Protein AF-A0A9X4R591-F1 (afdb_monomer_lite)

Secondary structure (DSSP, 8-state):
--------TT---TTTHHHHHHHHHHHHHHHHHHHHHHHHHHHHHHHH-S---TTSHHHHHHHHHHHHHHHHHHHHHHHHHHHHHHHHHHHTT--S--HHHHHHHHHHHHHHHHHHHHHHHHHHHHTS--

Foldseek 3Di:
DFQQPPPPPVDPDPLLVVLVVQLVVLLVVLVVVVVVVVVVVVVVDVVVDDDQPPVDPLSVLLVLLVVLLVLLVVLVSVLSNCVSVVSSCVSVVSGPDCPVVVVSSVVSNVSSVVSNVSSVVSNVVSPDDD

Radius of gyration: 20.39 Å; chains: 1; bounding box: 41×30×64 Å

Organism: NCBI:txid431058

Sequence (130 aa):
MSEVRALDLSRIDDETRPCVLEWLRDRSAFHSWFSSLVTGSFVVITVFGSKPGFSTPDGVVLAIAVALLLLSLLANLVAVWSIPSWKFRVATGALKSGTTMRRELAITAWFGVVCFVGGLTLGFIGGTPG

Structure (mmCIF, N/CA/C/O backbone):
data_AF-A0A9X4R591-F1
#
_entry.id   AF-A0A9X4R591-F1
#
loop_
_atom_site.group_PDB
_atom_site.id
_atom_site.type_symbol
_atom_site.label_atom_id
_atom_site.label_alt_id
_atom_site.label_comp_id
_atom_site.label_asym_id
_atom_site.label_entity_id
_atom_site.label_seq_id
_atom_site.pdbx_PDB_ins_code
_atom_site.Cartn_x
_atom_site.Cartn_y
_atom_site.Cartn_z
_atom_site.occupancy
_atom_site.B_iso_or_equiv
_atom_site.auth_seq_id
_atom_site.auth_comp_id
_atom_site.auth_asym_id
_atom_site.auth_atom_id
_atom_site.pdbx_PDB_model_num
ATOM 1 N N . MET A 1 1 ? -17.082 17.612 12.683 1.00 36.59 1 MET A N 1
ATOM 2 C CA . MET A 1 1 ? -16.186 17.377 13.835 1.00 36.59 1 MET A CA 1
ATOM 3 C C . MET A 1 1 ? -16.231 15.894 14.164 1.00 36.59 1 MET A C 1
ATOM 5 O O . MET A 1 1 ? -17.292 15.394 14.499 1.00 36.59 1 MET A O 1
ATOM 9 N N . SER A 1 2 ? -15.134 15.171 13.932 1.00 41.94 2 SER A N 1
ATOM 10 C CA . SER A 1 2 ? -15.021 13.734 14.212 1.00 41.94 2 SER A CA 1
ATOM 11 C C . SER A 1 2 ? -14.474 13.575 15.627 1.00 41.94 2 SER A C 1
ATOM 13 O O . SER A 1 2 ? -13.266 13.689 15.818 1.00 41.94 2 SER A O 1
ATOM 15 N N . GLU A 1 3 ? -15.343 13.349 16.611 1.00 45.25 3 GLU A N 1
ATOM 16 C CA . GLU A 1 3 ? -14.917 12.967 17.961 1.00 45.25 3 GLU A CA 1
ATOM 17 C C . GLU A 1 3 ? -14.317 11.558 17.918 1.00 45.25 3 GLU A C 1
ATOM 19 O O . GLU A 1 3 ? -15.020 10.550 17.988 1.00 45.25 3 GLU A O 1
ATOM 24 N N . VAL A 1 4 ? -12.997 11.495 17.756 1.00 51.28 4 VAL A N 1
ATOM 25 C CA . VAL A 1 4 ? -12.216 10.300 18.068 1.00 51.28 4 VAL A CA 1
ATOM 26 C C . VAL A 1 4 ? -12.139 10.242 19.586 1.00 51.28 4 VAL A C 1
ATOM 28 O O . VAL A 1 4 ? -11.581 11.143 20.211 1.00 51.28 4 VAL A O 1
ATOM 31 N N . ARG A 1 5 ? -12.720 9.207 20.196 1.00 54.09 5 ARG A N 1
ATOM 32 C CA . ARG A 1 5 ? -12.540 8.976 21.632 1.00 54.09 5 ARG A CA 1
ATOM 33 C C . ARG A 1 5 ? -11.045 8.731 21.857 1.00 54.09 5 ARG A C 1
ATOM 35 O O . ARG A 1 5 ? -10.490 7.813 21.253 1.00 54.09 5 ARG A O 1
ATOM 42 N N . ALA A 1 6 ? -10.390 9.561 22.667 1.00 53.38 6 ALA A N 1
ATOM 43 C CA . ALA A 1 6 ? -9.010 9.326 23.069 1.00 53.38 6 ALA A CA 1
ATOM 44 C C . ALA A 1 6 ? -8.986 8.051 23.923 1.00 53.38 6 ALA A C 1
ATOM 46 O O . ALA A 1 6 ? -9.345 8.071 25.097 1.00 53.38 6 ALA A O 1
ATOM 47 N N . LEU A 1 7 ? -8.671 6.919 23.293 1.00 57.16 7 LEU A N 1
ATOM 48 C CA . LEU A 1 7 ? -8.394 5.679 24.002 1.00 57.16 7 LEU A CA 1
ATOM 49 C C . LEU A 1 7 ? -7.071 5.866 24.733 1.00 57.16 7 LEU A C 1
ATOM 51 O O . LEU A 1 7 ? -6.032 6.054 24.097 1.00 57.16 7 LEU A O 1
ATOM 55 N N . ASP A 1 8 ? -7.123 5.821 26.058 1.00 57.53 8 ASP A N 1
ATOM 56 C CA . ASP A 1 8 ? -5.929 5.779 26.883 1.00 57.53 8 ASP A CA 1
ATOM 57 C C . ASP A 1 8 ? -5.297 4.385 26.761 1.00 57.53 8 ASP A C 1
ATOM 59 O O . ASP A 1 8 ? -5.622 3.454 27.493 1.00 57.53 8 ASP A O 1
ATOM 63 N N . LEU A 1 9 ? -4.418 4.227 25.767 1.00 56.50 9 LEU A N 1
ATOM 64 C CA . LEU A 1 9 ? -3.691 2.983 25.484 1.00 56.50 9 LEU A CA 1
ATOM 65 C C . LEU A 1 9 ? -2.780 2.541 26.647 1.00 56.50 9 LEU A C 1
ATOM 67 O O . LEU A 1 9 ? -2.226 1.445 26.590 1.00 56.50 9 LEU A O 1
ATOM 71 N N . SER A 1 10 ? -2.608 3.376 27.681 1.00 58.88 10 SER A N 1
ATOM 72 C CA . SER A 1 10 ? -1.839 3.038 28.881 1.00 58.88 10 SER A CA 1
ATOM 73 C C . SER A 1 10 ? -2.583 2.092 29.838 1.00 58.88 10 SER A C 1
ATOM 75 O O . SER A 1 10 ? -1.942 1.444 30.665 1.00 58.88 10 SER A O 1
ATOM 77 N N . ARG A 1 11 ? -3.909 1.934 29.686 1.00 58.97 11 ARG A N 1
ATOM 78 C CA . ARG A 1 11 ? -4.727 0.945 30.406 1.00 58.97 11 ARG A CA 1
ATOM 79 C C . ARG A 1 11 ? -5.236 -0.136 29.454 1.00 58.97 11 ARG A C 1
ATOM 81 O O . ARG A 1 11 ? -6.236 0.029 28.760 1.00 58.97 11 ARG A O 1
ATOM 88 N N . ILE A 1 12 ? -4.525 -1.263 29.416 1.00 64.81 12 ILE A N 1
ATOM 89 C CA . ILE A 1 12 ? -5.033 -2.494 28.800 1.00 64.81 12 ILE A CA 1
ATOM 90 C C . ILE A 1 12 ? -5.901 -3.194 29.847 1.00 64.81 12 ILE A C 1
ATOM 92 O O . ILE A 1 12 ? -5.392 -3.953 30.672 1.00 64.81 12 ILE A O 1
ATOM 96 N N . ASP A 1 13 ? -7.198 -2.912 29.817 1.00 74.00 13 ASP A N 1
ATOM 97 C CA . ASP A 1 13 ? -8.195 -3.584 30.650 1.00 74.00 13 ASP A CA 1
ATOM 98 C C . ASP A 1 13 ? -8.587 -4.945 30.030 1.00 74.00 13 ASP A C 1
ATOM 100 O O . ASP A 1 13 ? -8.347 -5.202 28.843 1.00 74.00 13 ASP A O 1
ATOM 104 N N . ASP A 1 14 ? -9.202 -5.839 30.812 1.00 75.00 14 ASP A N 1
ATOM 105 C CA . ASP A 1 14 ? -9.555 -7.198 30.358 1.00 75.00 14 ASP A CA 1
ATOM 106 C C . ASP A 1 14 ? -10.500 -7.210 29.139 1.00 75.00 14 ASP A C 1
ATOM 108 O O . ASP A 1 14 ? -10.451 -8.132 28.323 1.00 75.00 14 ASP A O 1
ATOM 112 N N . GLU A 1 15 ? -11.29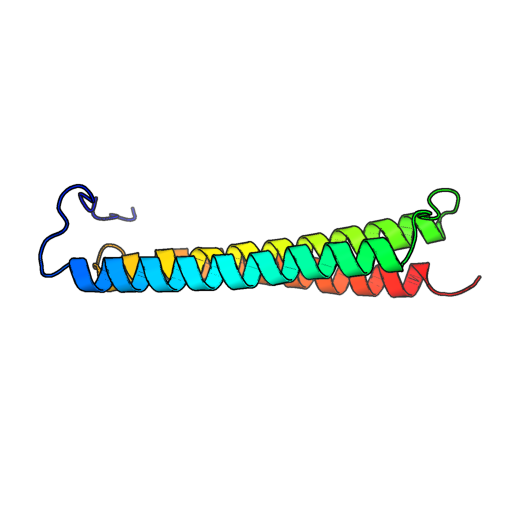5 -6.153 28.949 1.00 72.50 15 GLU A N 1
ATOM 113 C CA . GLU A 1 15 ? -12.185 -5.989 27.793 1.00 72.50 15 GLU A CA 1
ATOM 114 C C . GLU A 1 15 ? -11.447 -5.598 26.498 1.00 72.50 15 GLU A C 1
ATOM 116 O O . GLU A 1 15 ? -11.840 -6.009 25.405 1.00 72.50 15 GLU A O 1
ATOM 121 N N . THR A 1 16 ? -10.357 -4.825 26.583 1.00 72.50 16 THR A N 1
ATOM 122 C CA . THR A 1 16 ? -9.611 -4.341 25.402 1.00 72.50 16 THR A CA 1
ATOM 123 C C . THR A 1 16 ? -8.447 -5.251 25.023 1.00 72.50 16 THR A C 1
ATOM 125 O O . THR A 1 16 ? -8.050 -5.287 23.853 1.00 72.50 16 THR A O 1
ATOM 128 N N . ARG A 1 17 ? -7.946 -6.054 25.971 1.00 78.31 17 ARG A N 1
ATOM 129 C CA . ARG A 1 17 ? -6.917 -7.083 25.760 1.00 78.31 17 ARG A CA 1
ATOM 130 C C . ARG A 1 17 ? -7.143 -7.964 24.514 1.00 78.31 17 ARG A C 1
ATOM 132 O O . ARG A 1 17 ? -6.194 -8.081 23.734 1.00 78.31 17 ARG A O 1
ATOM 139 N N . PRO A 1 18 ? -8.324 -8.569 24.262 1.00 80.38 18 PRO A N 1
ATOM 140 C CA . PRO A 1 18 ? -8.523 -9.405 23.073 1.00 80.38 18 PRO A CA 1
ATOM 141 C C . PRO A 1 18 ? -8.367 -8.618 21.764 1.00 80.38 18 PRO A C 1
ATOM 143 O O . PRO A 1 18 ? -7.744 -9.111 20.825 1.00 80.38 18 PRO A O 1
ATOM 146 N N . CYS A 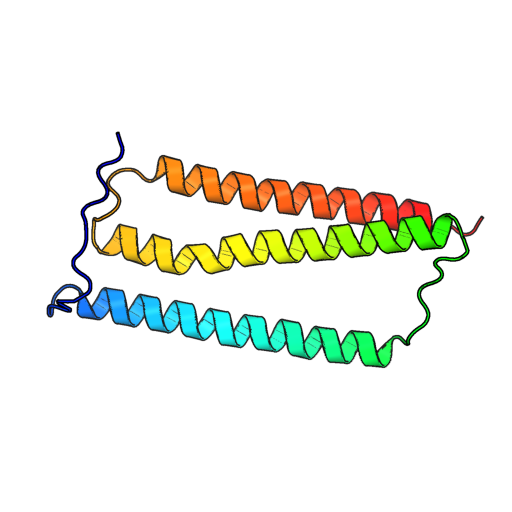1 19 ? -8.837 -7.367 21.725 1.00 78.94 19 CYS A N 1
ATOM 147 C CA . CYS A 1 19 ? -8.699 -6.496 20.556 1.00 78.94 19 CYS A CA 1
ATOM 148 C C . CYS A 1 19 ? -7.229 -6.140 20.285 1.00 78.94 19 CYS A C 1
ATOM 150 O O . CYS A 1 19 ? -6.796 -6.101 19.133 1.00 78.94 19 CYS A O 1
ATOM 152 N N . VAL A 1 20 ? -6.446 -5.893 21.342 1.00 79.94 20 VAL A N 1
ATOM 153 C CA . VAL A 1 20 ? -5.008 -5.597 21.230 1.00 79.94 20 VAL A CA 1
ATOM 154 C C . VAL A 1 20 ? -4.237 -6.817 20.725 1.00 79.94 20 VAL A C 1
ATOM 156 O O . VAL A 1 20 ? -3.394 -6.681 19.839 1.00 79.94 20 VAL A O 1
ATOM 159 N N . LEU A 1 21 ? -4.536 -8.012 21.242 1.00 85.00 21 LEU A N 1
ATOM 160 C CA . LEU A 1 21 ? -3.896 -9.254 20.798 1.00 85.00 21 LEU A CA 1
ATOM 161 C C . LEU A 1 21 ? -4.184 -9.550 19.324 1.00 85.00 21 LEU A C 1
ATOM 163 O O . LEU A 1 21 ? -3.272 -9.906 18.577 1.00 85.00 21 LEU A O 1
ATOM 167 N N . GLU A 1 22 ? -5.430 -9.365 18.889 1.00 84.69 22 GLU A N 1
ATOM 168 C CA . GLU A 1 22 ? -5.805 -9.520 17.485 1.00 84.69 22 GLU A CA 1
ATOM 169 C C . GLU A 1 22 ? -5.075 -8.507 16.592 1.00 84.69 22 GLU A C 1
ATOM 171 O O . GLU A 1 22 ? -4.494 -8.884 15.574 1.00 84.69 22 GLU A O 1
ATOM 176 N N . TRP A 1 23 ? -5.010 -7.241 17.014 1.00 83.38 23 TRP A N 1
ATOM 177 C CA . TRP A 1 23 ? -4.270 -6.202 16.298 1.00 83.38 23 TRP A CA 1
ATOM 178 C C . TRP A 1 23 ? -2.776 -6.523 16.159 1.00 83.38 23 TRP A C 1
ATOM 180 O O . TRP A 1 23 ? -2.209 -6.374 15.074 1.00 83.38 23 TRP A O 1
ATOM 190 N N . LEU A 1 24 ? -2.139 -6.999 17.234 1.00 85.12 24 LEU A N 1
ATOM 191 C CA . LEU A 1 24 ? -0.735 -7.415 17.222 1.00 85.12 24 LEU A CA 1
ATOM 192 C C . LEU A 1 24 ? -0.505 -8.608 16.290 1.00 85.12 24 LEU A C 1
ATOM 194 O O . LEU A 1 24 ? 0.487 -8.630 15.557 1.00 85.12 24 LEU A O 1
ATOM 198 N N . ARG A 1 25 ? -1.424 -9.581 16.278 1.00 87.75 25 ARG A N 1
ATOM 199 C CA . ARG A 1 25 ? -1.344 -10.743 15.385 1.00 87.75 25 ARG A CA 1
ATOM 200 C C . ARG A 1 25 ? -1.438 -10.324 13.921 1.00 87.75 25 ARG A C 1
ATOM 202 O O . ARG A 1 25 ? -0.602 -10.741 13.121 1.00 87.75 25 ARG A O 1
ATOM 209 N N . ASP A 1 26 ? -2.396 -9.462 13.593 1.00 83.81 26 ASP A N 1
ATOM 210 C CA . ASP A 1 26 ? -2.600 -8.953 12.235 1.00 83.81 26 ASP A CA 1
ATOM 211 C C . ASP A 1 26 ? -1.386 -8.115 11.767 1.00 83.81 26 ASP A C 1
ATOM 213 O O . ASP A 1 26 ? -0.916 -8.268 10.638 1.00 83.81 26 ASP A O 1
ATOM 217 N N . ARG A 1 27 ? -0.798 -7.292 12.652 1.00 84.25 27 ARG A N 1
ATOM 218 C CA . ARG A 1 27 ? 0.457 -6.550 12.397 1.00 84.25 27 ARG A CA 1
ATOM 219 C C . ARG A 1 27 ? 1.654 -7.472 12.154 1.00 84.25 27 ARG A C 1
ATOM 221 O O . ARG A 1 27 ? 2.440 -7.222 11.242 1.00 84.25 27 ARG A O 1
ATOM 228 N N . SER A 1 28 ? 1.806 -8.515 12.967 1.00 86.56 28 SER A N 1
ATOM 229 C CA . SER A 1 28 ? 2.898 -9.487 12.839 1.00 86.56 28 SER A CA 1
ATOM 230 C C . SER A 1 28 ? 2.812 -10.259 11.519 1.00 86.56 28 SER A C 1
ATOM 232 O O . SER A 1 28 ? 3.798 -10.351 10.784 1.00 86.56 28 SER A O 1
ATOM 234 N N . ALA A 1 29 ? 1.612 -10.727 11.160 1.00 86.31 29 ALA A N 1
ATOM 235 C CA . ALA A 1 29 ? 1.364 -11.409 9.892 1.00 86.31 29 ALA A CA 1
ATOM 236 C C . ALA A 1 29 ? 1.692 -10.515 8.687 1.00 86.31 29 ALA A C 1
ATOM 238 O O . ALA A 1 29 ? 2.364 -10.961 7.756 1.00 86.31 29 ALA A O 1
ATOM 239 N N . PHE A 1 30 ? 1.296 -9.237 8.731 1.00 85.25 30 PHE A N 1
ATOM 240 C CA . PHE A 1 30 ? 1.672 -8.280 7.694 1.00 85.25 30 PHE A CA 1
ATOM 241 C C . PHE A 1 30 ? 3.189 -8.141 7.564 1.00 85.25 30 PHE A C 1
ATOM 243 O O . PHE A 1 30 ? 3.705 -8.184 6.452 1.00 85.25 30 PHE A O 1
ATOM 250 N N . HIS A 1 31 ? 3.915 -7.968 8.673 1.00 83.12 31 HIS A N 1
ATOM 251 C CA . HIS A 1 31 ? 5.369 -7.799 8.627 1.00 83.12 31 HIS A CA 1
ATOM 252 C C . HIS A 1 31 ? 6.075 -9.009 8.025 1.00 83.12 31 HIS A C 1
ATOM 254 O O . HIS A 1 31 ? 6.990 -8.839 7.224 1.00 83.12 31 HIS A O 1
ATOM 260 N N . SER A 1 32 ? 5.634 -10.217 8.381 1.00 85.19 32 SER A N 1
ATOM 261 C CA . SER A 1 32 ? 6.175 -11.450 7.809 1.00 85.19 32 SER A CA 1
ATOM 262 C C . SER A 1 32 ? 5.887 -11.562 6.312 1.00 85.19 32 SER A C 1
ATOM 264 O O . SER A 1 32 ? 6.747 -11.984 5.543 1.00 85.19 32 SER A O 1
ATOM 266 N N . TRP A 1 33 ? 4.684 -11.186 5.878 1.00 86.56 33 TRP A N 1
ATOM 267 C CA . TRP A 1 33 ? 4.348 -11.168 4.458 1.00 86.56 33 TRP A CA 1
ATOM 268 C C . TRP A 1 33 ? 5.175 -10.114 3.705 1.00 86.56 33 TRP A C 1
ATOM 270 O O . TRP A 1 33 ? 5.791 -10.418 2.683 1.00 86.56 33 TRP A O 1
ATOM 280 N N . PHE A 1 34 ? 5.279 -8.899 4.242 1.00 81.50 34 PHE A N 1
ATOM 281 C CA . PHE A 1 34 ? 6.052 -7.821 3.632 1.00 81.50 34 PHE A CA 1
ATOM 282 C C . PHE A 1 34 ? 7.546 -8.155 3.535 1.00 81.50 34 PHE A C 1
ATOM 284 O O . PHE A 1 34 ? 8.153 -7.923 2.490 1.00 81.50 34 PHE A O 1
ATOM 291 N N . SER A 1 35 ? 8.137 -8.753 4.576 1.00 80.38 35 SER A N 1
ATOM 292 C CA . SER A 1 35 ? 9.542 -9.166 4.532 1.00 80.38 35 SER A CA 1
ATOM 293 C C . SER A 1 35 ? 9.787 -10.195 3.430 1.00 80.38 35 SER A C 1
ATOM 295 O O . SER A 1 35 ? 10.749 -10.050 2.681 1.00 80.38 35 SER A O 1
ATOM 297 N N . SER A 1 36 ? 8.883 -11.165 3.247 1.00 80.06 36 SER A N 1
ATOM 298 C CA . SER A 1 36 ? 9.008 -12.159 2.175 1.00 80.06 36 SER A CA 1
ATOM 299 C C . SER A 1 36 ? 8.948 -11.537 0.776 1.00 80.06 36 SER A C 1
ATOM 301 O O . SER A 1 36 ? 9.729 -11.920 -0.095 1.00 80.06 36 SER A O 1
ATOM 303 N N . LEU A 1 37 ? 8.102 -10.520 0.572 1.00 78.81 37 LEU A N 1
ATOM 304 C CA . LEU A 1 37 ? 8.050 -9.749 -0.673 1.00 78.81 37 LEU A CA 1
ATOM 305 C C . LEU A 1 37 ? 9.349 -8.984 -0.939 1.00 78.81 37 LEU A C 1
ATOM 307 O O . LEU A 1 37 ? 9.859 -9.013 -2.060 1.00 78.81 37 LEU A O 1
ATOM 311 N N . VAL A 1 38 ? 9.895 -8.309 0.076 1.00 77.19 38 VAL A N 1
ATOM 312 C CA . VAL A 1 38 ? 11.152 -7.556 -0.050 1.00 77.19 38 VAL A CA 1
ATOM 313 C C . VAL A 1 38 ? 12.308 -8.503 -0.359 1.00 77.19 38 VAL A C 1
ATOM 315 O O . VAL A 1 38 ? 13.035 -8.287 -1.327 1.00 77.19 38 VAL A O 1
ATOM 318 N N . THR A 1 39 ? 12.449 -9.587 0.406 1.00 77.31 39 THR A N 1
ATOM 319 C CA . THR A 1 39 ? 13.492 -10.594 0.181 1.00 77.31 39 THR A CA 1
ATOM 320 C C . THR A 1 39 ? 13.364 -11.227 -1.205 1.00 77.31 39 THR A C 1
ATOM 322 O O . THR A 1 39 ? 14.361 -11.317 -1.918 1.00 77.31 39 THR A O 1
ATOM 325 N N . GLY A 1 40 ? 12.149 -11.587 -1.636 1.00 70.44 40 GLY A N 1
ATOM 326 C CA . GLY A 1 40 ? 11.903 -12.107 -2.983 1.00 70.44 40 GLY A CA 1
ATOM 327 C C . GLY A 1 40 ? 12.269 -11.106 -4.082 1.00 70.44 40 GLY A C 1
ATOM 328 O O . GLY A 1 40 ? 12.902 -11.476 -5.067 1.00 70.44 40 GLY A O 1
ATOM 329 N N . SER A 1 41 ? 11.959 -9.822 -3.885 1.00 70.69 41 SER A N 1
ATOM 330 C CA . SER A 1 41 ? 12.301 -8.757 -4.836 1.00 70.69 41 SER A CA 1
ATOM 331 C C . SER A 1 41 ? 13.814 -8.579 -4.982 1.00 70.69 41 SER A C 1
ATOM 333 O O . SER A 1 41 ? 14.305 -8.453 -6.101 1.00 70.69 41 SER A O 1
ATOM 335 N N . PHE A 1 42 ? 14.574 -8.628 -3.882 1.00 71.81 42 PHE A N 1
ATOM 336 C CA . PHE A 1 42 ? 16.039 -8.577 -3.940 1.00 71.81 42 PHE A CA 1
ATOM 337 C C . PHE A 1 42 ? 16.634 -9.770 -4.690 1.00 71.81 42 PHE A C 1
ATOM 339 O O . PHE A 1 42 ? 17.555 -9.567 -5.472 1.00 71.81 42 PHE A O 1
ATOM 346 N N . VAL A 1 43 ? 16.098 -10.981 -4.500 1.00 71.12 43 VAL A N 1
ATOM 347 C CA . VAL A 1 43 ? 16.528 -12.181 -5.243 1.00 71.12 43 VAL A CA 1
ATOM 348 C C . VAL A 1 43 ? 16.264 -12.031 -6.743 1.00 71.12 43 VAL A C 1
ATOM 350 O O . VAL A 1 43 ? 17.110 -12.370 -7.561 1.00 71.12 43 VAL A O 1
ATOM 353 N N . VAL A 1 44 ? 15.111 -11.485 -7.125 1.00 58.03 44 VAL A N 1
ATOM 354 C CA . VAL A 1 44 ? 14.786 -11.225 -8.535 1.00 58.03 44 VAL A CA 1
ATOM 355 C C . VAL A 1 44 ? 15.738 -10.177 -9.120 1.00 58.03 44 VAL A C 1
ATOM 357 O O . VAL A 1 44 ? 16.353 -10.410 -10.156 1.00 58.03 44 VAL A O 1
ATOM 360 N N . ILE A 1 45 ? 15.938 -9.048 -8.438 1.00 64.50 45 ILE A N 1
ATOM 361 C CA . ILE A 1 45 ? 16.830 -7.974 -8.903 1.00 64.50 45 ILE A CA 1
ATOM 362 C C . ILE A 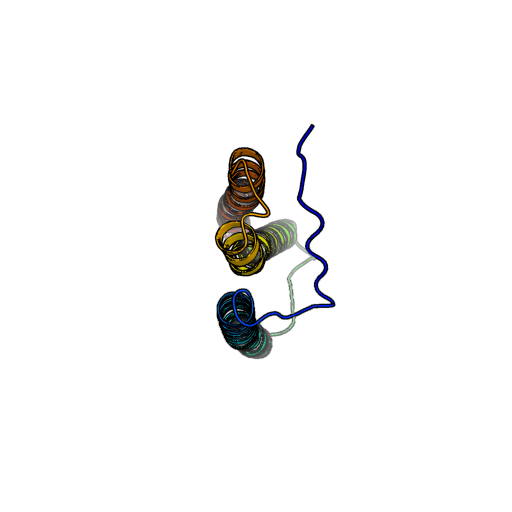1 45 ? 18.278 -8.467 -9.059 1.00 64.50 45 ILE A C 1
ATOM 364 O O . ILE A 1 45 ? 18.939 -8.116 -10.036 1.00 64.50 45 ILE A O 1
ATOM 368 N N . THR A 1 46 ? 18.776 -9.297 -8.138 1.00 64.00 46 THR A N 1
ATOM 369 C CA . THR A 1 46 ? 20.133 -9.856 -8.236 1.00 64.00 46 THR A CA 1
ATOM 370 C C . THR A 1 46 ? 20.281 -10.868 -9.371 1.00 64.00 46 THR A C 1
ATOM 372 O O . THR A 1 46 ? 21.370 -10.973 -9.930 1.00 64.00 46 THR A O 1
ATOM 375 N N . VAL A 1 47 ? 19.204 -11.557 -9.765 1.00 56.19 47 VAL A N 1
ATOM 376 C CA . VAL A 1 47 ? 19.192 -12.481 -10.913 1.00 56.19 47 VAL A CA 1
ATOM 377 C C . VAL A 1 47 ? 19.106 -11.745 -12.259 1.00 56.19 47 VAL A C 1
ATOM 379 O O . VAL A 1 47 ? 19.712 -12.199 -13.227 1.00 56.19 47 VAL A O 1
ATOM 382 N N . PHE A 1 48 ? 18.410 -10.605 -12.344 1.00 51.81 48 PHE A N 1
ATOM 383 C CA . PHE A 1 48 ? 18.157 -9.910 -13.621 1.00 51.81 48 PHE A CA 1
ATOM 384 C C . PHE A 1 48 ? 19.215 -8.874 -14.054 1.00 51.81 48 PHE A C 1
ATOM 386 O O . PHE A 1 48 ? 19.166 -8.403 -15.188 1.00 51.81 48 PHE A O 1
ATOM 393 N N . GLY A 1 49 ? 20.231 -8.588 -13.236 1.00 52.03 49 GLY A N 1
ATOM 394 C CA . GLY A 1 49 ? 21.437 -7.884 -13.691 1.00 52.03 49 GLY A CA 1
ATOM 395 C C . GLY A 1 49 ? 21.312 -6.358 -13.869 1.00 52.03 49 GLY A C 1
ATOM 396 O O . GLY A 1 49 ? 20.248 -5.771 -14.017 1.00 52.03 49 GLY A O 1
ATOM 397 N N . SER A 1 50 ? 22.467 -5.694 -13.805 1.00 54.66 50 SER A N 1
ATOM 398 C CA . SER A 1 50 ? 22.682 -4.344 -13.259 1.00 54.66 50 SER A CA 1
ATOM 399 C C . SER A 1 50 ? 22.763 -3.188 -14.270 1.00 54.66 50 SER A C 1
ATOM 401 O O . SER A 1 50 ? 23.392 -2.169 -13.982 1.00 54.66 50 SER A O 1
ATOM 403 N N . LYS A 1 51 ? 22.150 -3.298 -15.456 1.00 62.53 51 LYS A N 1
ATOM 404 C CA . LYS A 1 51 ? 22.233 -2.227 -16.472 1.00 62.53 51 LYS A CA 1
ATOM 405 C C . LYS A 1 51 ? 20.866 -1.748 -16.962 1.00 62.53 51 LYS A C 1
ATOM 407 O O . LYS A 1 51 ? 20.410 -2.181 -18.016 1.00 62.53 51 LYS A O 1
ATOM 412 N N . PRO A 1 52 ? 20.230 -0.813 -16.239 1.00 58.91 52 PRO A N 1
ATOM 413 C CA . PRO A 1 52 ? 19.112 -0.056 -16.787 1.00 58.91 52 PRO A CA 1
ATOM 414 C C . PRO A 1 52 ? 19.599 0.847 -17.936 1.00 58.91 52 PRO A C 1
ATOM 416 O O . PRO A 1 52 ? 20.524 1.644 -17.773 1.00 58.91 52 PRO A O 1
ATOM 419 N N . GLY A 1 53 ? 18.998 0.697 -19.119 1.00 62.34 53 GLY A N 1
ATOM 420 C CA . GLY A 1 53 ? 19.366 1.407 -20.349 1.00 62.34 53 GLY A CA 1
ATOM 421 C C . GLY A 1 53 ? 18.908 2.868 -20.392 1.00 62.34 53 GLY A C 1
ATOM 422 O O . GLY A 1 53 ? 18.171 3.245 -21.289 1.00 62.34 53 GLY A O 1
ATOM 423 N N . PHE A 1 54 ? 19.343 3.714 -19.456 1.00 68.81 54 PHE A N 1
ATOM 424 C CA . PHE A 1 54 ? 18.947 5.136 -19.387 1.00 68.81 54 PHE A CA 1
ATOM 425 C C . PHE A 1 54 ? 19.476 6.023 -20.528 1.00 68.81 54 PHE A C 1
ATOM 427 O O . PHE A 1 54 ? 19.182 7.214 -20.575 1.00 68.81 54 PHE A O 1
ATOM 434 N N . SER A 1 55 ? 20.288 5.473 -21.427 1.00 72.19 55 SER A N 1
ATOM 435 C CA . SER A 1 55 ? 20.884 6.201 -22.548 1.00 72.19 55 SER A CA 1
ATOM 436 C C . SER A 1 55 ? 19.950 6.359 -23.750 1.00 72.19 55 SER A C 1
ATOM 438 O O . SER A 1 55 ? 20.281 7.115 -24.659 1.00 72.19 55 SER A O 1
ATOM 440 N N . THR A 1 56 ? 18.814 5.657 -23.785 1.00 76.62 56 THR A N 1
ATOM 441 C CA . THR A 1 56 ? 17.831 5.743 -24.875 1.00 76.62 56 THR A CA 1
ATOM 442 C C . THR A 1 56 ? 16.480 6.253 -24.363 1.00 76.62 56 THR A C 1
ATOM 444 O O . THR A 1 56 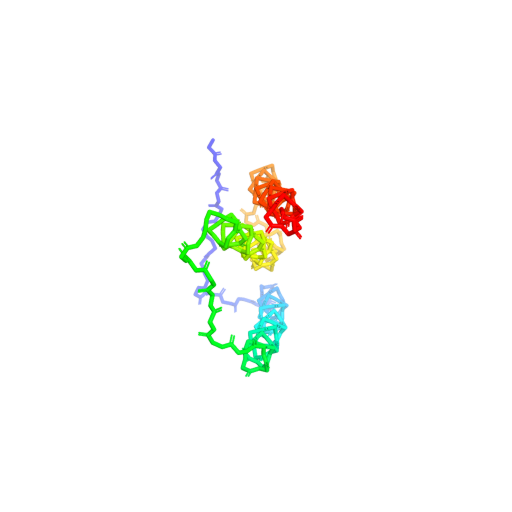? 16.114 5.960 -23.221 1.00 76.62 56 THR A O 1
ATOM 447 N N . PRO A 1 57 ? 15.709 6.995 -25.185 1.00 77.62 57 PRO A N 1
ATOM 448 C CA . PRO A 1 57 ? 14.352 7.418 -24.831 1.00 77.62 57 PRO A CA 1
ATOM 449 C C . PRO A 1 57 ? 13.464 6.248 -24.383 1.00 77.62 57 PRO A C 1
ATOM 451 O O . PRO A 1 57 ? 12.786 6.355 -23.363 1.00 77.62 57 PRO A O 1
ATOM 454 N N . ASP A 1 58 ? 13.548 5.105 -25.067 1.00 74.81 58 ASP A N 1
ATOM 455 C CA . ASP A 1 58 ? 12.772 3.902 -24.739 1.00 74.81 58 ASP A CA 1
ATOM 456 C C . ASP A 1 58 ? 13.138 3.335 -23.364 1.00 74.81 58 ASP A C 1
ATOM 458 O O . ASP A 1 58 ? 12.268 2.961 -22.577 1.00 74.81 58 ASP A O 1
ATOM 462 N N . GLY A 1 59 ? 14.428 3.348 -23.014 1.00 72.62 59 GLY A N 1
ATOM 463 C CA . GLY A 1 59 ? 14.882 2.909 -21.700 1.00 72.62 59 GLY A CA 1
ATOM 464 C C . GLY A 1 59 ? 14.485 3.864 -20.571 1.00 72.62 59 GLY A C 1
ATOM 465 O O . GLY A 1 59 ? 14.193 3.411 -19.463 1.00 72.62 59 GLY A O 1
ATOM 466 N N . VAL A 1 60 ? 14.387 5.171 -20.844 1.00 79.19 60 VAL A N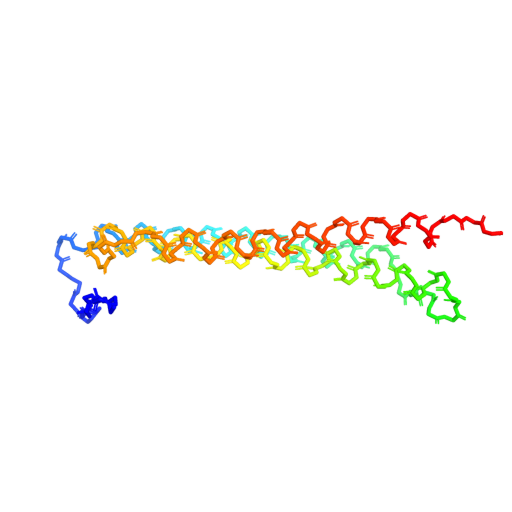 1
ATOM 467 C CA . VAL A 1 60 ? 13.817 6.149 -19.898 1.00 79.19 60 VAL A CA 1
ATOM 468 C C . VAL A 1 60 ? 12.323 5.889 -19.685 1.00 79.19 60 VAL A C 1
ATOM 470 O O . VAL A 1 60 ? 11.867 5.866 -18.540 1.00 79.19 60 VAL A O 1
ATOM 473 N N . VAL A 1 61 ? 11.564 5.634 -20.755 1.00 80.00 61 VAL A N 1
ATOM 474 C CA . VAL A 1 61 ? 10.132 5.294 -20.677 1.00 80.00 61 VAL A CA 1
ATOM 475 C C . VAL A 1 61 ? 9.918 4.003 -19.884 1.00 80.00 61 VAL A C 1
ATOM 477 O O . VAL A 1 61 ? 9.068 3.964 -18.991 1.00 80.00 61 VAL A O 1
ATOM 480 N N . LEU A 1 62 ? 10.734 2.976 -20.130 1.00 76.19 62 LEU A N 1
ATOM 481 C CA . LEU A 1 62 ? 10.686 1.716 -19.392 1.00 76.19 62 LEU A CA 1
ATOM 482 C C . LEU A 1 62 ? 11.014 1.907 -17.902 1.00 76.19 62 LEU A C 1
ATOM 484 O O . LEU A 1 62 ? 10.366 1.315 -17.040 1.00 76.19 62 LEU A O 1
ATOM 488 N N . ALA A 1 63 ? 11.974 2.768 -17.564 1.00 77.56 63 ALA A N 1
ATOM 489 C CA . ALA A 1 63 ? 12.291 3.065 -16.171 1.00 77.56 63 ALA A CA 1
ATOM 490 C C . ALA A 1 63 ? 11.145 3.792 -15.446 1.00 77.56 63 ALA A C 1
ATOM 492 O O . ALA A 1 63 ? 10.839 3.466 -14.297 1.00 77.56 63 ALA A O 1
ATOM 493 N N . ILE A 1 64 ? 10.473 4.736 -16.116 1.00 80.56 64 ILE A N 1
ATOM 494 C CA . ILE A 1 64 ? 9.276 5.405 -15.582 1.00 80.56 64 ILE A CA 1
ATOM 495 C C . ILE A 1 64 ? 8.141 4.392 -15.390 1.00 80.56 64 ILE A C 1
ATOM 497 O O . ILE A 1 64 ? 7.471 4.409 -14.356 1.00 80.56 64 ILE A O 1
ATOM 501 N N . ALA A 1 65 ? 7.955 3.472 -16.341 1.00 78.75 65 ALA A N 1
ATOM 502 C CA . ALA A 1 65 ? 6.979 2.393 -16.237 1.00 78.75 65 ALA A CA 1
ATOM 503 C C . ALA A 1 65 ? 7.220 1.524 -14.992 1.00 78.75 65 ALA A C 1
ATOM 505 O O . ALA A 1 65 ? 6.304 1.304 -14.198 1.00 78.75 65 ALA A O 1
ATOM 506 N N . VAL A 1 66 ? 8.467 1.102 -14.763 1.00 77.88 66 VAL A N 1
ATOM 507 C CA . VAL A 1 66 ? 8.857 0.340 -13.566 1.00 77.88 66 VAL A CA 1
ATOM 508 C C . VAL A 1 66 ? 8.634 1.154 -12.289 1.00 77.88 66 VAL A C 1
ATOM 510 O O . VAL A 1 66 ? 8.082 0.629 -11.323 1.00 77.88 66 VAL A O 1
ATOM 513 N N . ALA A 1 67 ? 8.997 2.439 -12.273 1.00 80.06 67 ALA A N 1
ATOM 514 C CA . ALA A 1 67 ? 8.784 3.305 -11.113 1.00 80.06 67 ALA A CA 1
ATOM 515 C C . ALA A 1 67 ? 7.293 3.441 -10.751 1.00 80.06 67 ALA A C 1
ATOM 517 O O . ALA A 1 67 ? 6.934 3.378 -9.575 1.00 80.06 67 ALA A O 1
ATOM 518 N N . LEU A 1 68 ? 6.411 3.566 -11.748 1.00 79.44 68 LEU A N 1
ATOM 519 C CA . LEU A 1 68 ? 4.961 3.603 -11.543 1.00 79.44 68 LEU A CA 1
ATOM 520 C C . LEU A 1 68 ? 4.409 2.269 -11.025 1.00 79.44 68 LEU A C 1
ATOM 522 O O . LEU A 1 68 ? 3.558 2.266 -10.134 1.00 79.44 68 LEU A O 1
ATOM 526 N N . LEU A 1 69 ? 4.918 1.137 -11.515 1.00 77.62 69 LEU A N 1
ATOM 527 C CA . LEU A 1 69 ? 4.545 -0.184 -10.999 1.00 77.62 69 LEU A CA 1
ATOM 528 C C . LEU A 1 69 ? 4.973 -0.357 -9.535 1.00 77.62 69 LEU A C 1
ATOM 530 O O . LEU A 1 69 ? 4.183 -0.824 -8.714 1.00 77.62 69 LEU A O 1
ATOM 534 N N . LEU A 1 70 ? 6.178 0.089 -9.174 1.00 80.12 70 LEU A N 1
ATOM 535 C CA . LEU A 1 70 ? 6.637 0.095 -7.782 1.00 80.12 70 LEU A CA 1
ATOM 536 C C . LEU A 1 70 ? 5.768 1.002 -6.902 1.00 80.12 70 LEU A C 1
ATOM 538 O O . LEU A 1 70 ? 5.375 0.607 -5.806 1.00 80.12 70 LEU A O 1
ATOM 542 N N . LEU A 1 71 ? 5.412 2.193 -7.388 1.00 80.19 71 LEU A N 1
ATOM 543 C CA . LEU A 1 71 ? 4.540 3.118 -6.665 1.00 80.19 71 LEU A CA 1
ATOM 544 C C . LEU A 1 71 ? 3.134 2.538 -6.454 1.00 80.19 71 LEU A C 1
ATOM 546 O O . LEU A 1 71 ? 2.556 2.704 -5.381 1.00 80.19 71 LEU A O 1
ATOM 550 N N . SER A 1 72 ? 2.610 1.801 -7.436 1.00 83.12 72 SER A N 1
ATOM 551 C CA . SER A 1 72 ? 1.349 1.066 -7.307 1.00 83.12 72 SER A CA 1
ATOM 552 C C . SER A 1 72 ? 1.402 0.009 -6.200 1.00 83.12 72 SER A C 1
ATOM 554 O O . SER A 1 72 ? 0.495 -0.074 -5.366 1.00 83.12 72 SER A O 1
ATOM 556 N N . LEU A 1 73 ? 2.487 -0.770 -6.148 1.00 81.38 73 LEU A N 1
ATOM 557 C CA . LEU A 1 73 ? 2.699 -1.760 -5.093 1.00 81.38 73 LEU A CA 1
ATOM 558 C C . LEU A 1 73 ? 2.779 -1.096 -3.714 1.00 81.38 73 LEU A C 1
ATOM 560 O O . LEU A 1 73 ? 2.140 -1.568 -2.775 1.00 81.38 73 LEU A O 1
ATOM 564 N N . LEU A 1 74 ? 3.496 0.026 -3.594 1.00 84.62 74 LEU A N 1
ATOM 565 C CA . LEU A 1 74 ? 3.594 0.787 -2.345 1.00 84.62 74 LEU A CA 1
ATOM 566 C C . LEU A 1 74 ? 2.246 1.373 -1.908 1.00 84.62 74 LEU A C 1
ATOM 568 O O . LEU A 1 74 ? 1.917 1.330 -0.724 1.00 84.62 74 LEU A O 1
ATOM 572 N N . ALA A 1 75 ? 1.438 1.881 -2.838 1.00 83.12 75 ALA A N 1
ATOM 573 C CA . ALA A 1 75 ? 0.099 2.372 -2.525 1.00 83.12 75 ALA A CA 1
ATOM 574 C C . ALA A 1 75 ? -0.779 1.247 -1.952 1.00 83.12 75 ALA A C 1
ATOM 576 O O . ALA A 1 75 ? -1.364 1.388 -0.876 1.00 83.12 75 ALA A O 1
ATOM 577 N N . ASN A 1 76 ? -0.793 0.085 -2.606 1.00 82.88 76 ASN A N 1
ATOM 578 C CA . ASN A 1 76 ? -1.515 -1.084 -2.104 1.00 82.88 76 ASN A CA 1
ATOM 579 C C . ASN A 1 76 ? -0.981 -1.558 -0.745 1.00 82.88 76 ASN A C 1
ATOM 581 O O . ASN A 1 76 ? -1.762 -1.912 0.138 1.00 82.88 76 ASN A O 1
ATOM 585 N N . LEU A 1 77 ? 0.335 -1.495 -0.534 1.00 83.69 77 LEU A N 1
ATOM 586 C CA . LEU A 1 77 ? 0.962 -1.832 0.740 1.00 83.69 77 LEU A CA 1
ATOM 587 C C . LEU A 1 77 ? 0.464 -0.936 1.882 1.00 83.69 77 LEU A C 1
ATOM 589 O O . LEU A 1 77 ? 0.111 -1.441 2.948 1.00 83.69 77 LEU A O 1
ATOM 593 N N . VAL A 1 78 ? 0.391 0.379 1.659 1.00 83.94 78 VAL A N 1
ATOM 594 C CA . VAL A 1 78 ? -0.126 1.344 2.644 1.00 83.94 78 VAL A CA 1
ATOM 595 C C . VAL A 1 78 ? -1.591 1.058 2.975 1.00 83.94 78 VAL A C 1
ATOM 597 O O . VAL A 1 78 ? -1.976 1.103 4.148 1.00 83.94 78 VAL A O 1
ATOM 600 N N . ALA A 1 79 ? -2.406 0.715 1.972 1.00 80.94 79 ALA A N 1
ATOM 601 C CA . ALA A 1 79 ? -3.801 0.345 2.191 1.00 80.94 79 ALA A CA 1
ATOM 602 C C . ALA A 1 79 ? -3.908 -0.895 3.095 1.00 80.94 79 ALA A C 1
ATOM 604 O O . ALA A 1 79 ? -4.589 -0.843 4.119 1.00 80.94 79 ALA A O 1
ATOM 605 N N . VAL A 1 80 ? -3.176 -1.971 2.785 1.00 83.19 80 VAL A N 1
ATOM 606 C CA . VAL A 1 80 ? -3.191 -3.217 3.573 1.00 83.19 80 VAL A CA 1
ATOM 607 C C . VAL A 1 80 ? -2.644 -3.002 4.990 1.00 83.19 80 VAL A C 1
ATOM 609 O O . VAL A 1 80 ? -3.228 -3.490 5.956 1.00 83.19 80 VAL A O 1
ATOM 612 N N . TRP A 1 81 ? -1.581 -2.209 5.145 1.00 83.25 81 TRP A N 1
ATOM 613 C CA . TRP A 1 81 ? -0.997 -1.859 6.446 1.00 83.25 81 TRP A CA 1
ATOM 614 C C . TRP A 1 81 ? -1.962 -1.102 7.369 1.00 83.25 81 TRP A C 1
ATOM 616 O O . TRP A 1 81 ? -1.895 -1.205 8.599 1.00 83.25 81 TRP A O 1
ATOM 626 N N . SER A 1 82 ? -2.874 -0.330 6.782 1.00 82.12 82 SER A N 1
ATOM 627 C CA . SER A 1 82 ? -3.828 0.494 7.524 1.00 82.12 82 SER A CA 1
ATOM 628 C C . SER A 1 82 ? -4.999 -0.325 8.085 1.00 82.12 82 SER A C 1
ATOM 630 O O . SER A 1 82 ? -5.543 0.032 9.134 1.00 82.12 82 SER A O 1
ATOM 632 N N . ILE A 1 83 ? -5.338 -1.463 7.458 1.00 84.25 83 ILE A N 1
ATOM 633 C CA . ILE A 1 83 ? -6.500 -2.305 7.806 1.00 84.25 83 ILE A CA 1
ATOM 634 C C . ILE A 1 83 ? -6.487 -2.778 9.272 1.00 84.25 83 ILE A C 1
ATOM 636 O O . ILE A 1 83 ? -7.499 -2.563 9.947 1.00 84.25 83 ILE A O 1
ATOM 640 N N . PRO A 1 84 ? -5.397 -3.356 9.828 1.00 82.00 84 PRO A N 1
ATOM 641 C CA . PRO A 1 84 ? -5.388 -3.807 11.223 1.00 82.00 84 PRO A CA 1
ATOM 642 C C . PRO A 1 84 ? -5.689 -2.671 12.202 1.00 82.00 84 PRO A C 1
ATOM 644 O O . PRO A 1 84 ? -6.506 -2.809 13.110 1.00 82.00 84 PRO A O 1
ATOM 647 N N . SER A 1 85 ? -5.071 -1.507 11.987 1.00 81.25 85 SER A N 1
ATOM 648 C CA . SER A 1 85 ? -5.244 -0.333 12.851 1.00 81.25 85 SER A CA 1
ATOM 649 C C . SER A 1 85 ? -6.685 0.180 12.834 1.00 81.25 85 SER A C 1
ATOM 651 O O . SER A 1 85 ? -7.188 0.680 13.838 1.00 81.25 85 SER A O 1
ATOM 653 N N . TRP A 1 86 ? -7.371 0.045 11.704 1.00 78.94 86 TRP A N 1
ATOM 654 C CA . TRP A 1 86 ? -8.770 0.429 11.568 1.00 78.94 86 TRP A CA 1
ATOM 655 C C . TRP A 1 86 ? -9.718 -0.584 12.194 1.00 78.94 86 TRP A C 1
ATOM 657 O O . TRP A 1 86 ? -10.619 -0.191 12.930 1.00 78.94 86 TRP A O 1
ATOM 667 N N . LYS A 1 87 ? -9.469 -1.878 11.976 1.00 80.62 87 LYS A N 1
ATOM 668 C CA . LYS A 1 87 ? -10.190 -2.976 12.628 1.00 80.62 87 LYS A CA 1
ATOM 669 C C . LYS A 1 87 ? -10.145 -2.831 14.152 1.00 80.62 87 LYS A C 1
ATOM 671 O O . LYS A 1 87 ? -11.186 -2.900 14.797 1.00 80.62 87 LYS A O 1
ATOM 676 N N . PHE A 1 88 ? -8.979 -2.490 14.704 1.00 80.06 88 PHE A N 1
ATOM 677 C CA . PHE A 1 88 ? -8.816 -2.192 16.128 1.00 80.06 88 PHE A CA 1
ATOM 678 C C . PHE A 1 88 ? -9.668 -1.000 16.597 1.00 80.06 88 PHE A C 1
ATOM 680 O O . PHE A 1 88 ? -10.364 -1.088 17.607 1.00 80.06 88 PHE A O 1
ATOM 687 N N . ARG A 1 89 ? -9.663 0.117 15.858 1.00 77.25 89 ARG A N 1
ATOM 688 C CA . ARG A 1 89 ? -10.452 1.319 16.198 1.00 77.25 89 ARG A CA 1
ATOM 689 C C . ARG A 1 89 ? -11.966 1.100 16.105 1.00 77.25 89 ARG A C 1
ATOM 691 O O . ARG A 1 89 ? -12.714 1.757 16.826 1.00 77.25 89 ARG A O 1
ATOM 698 N N . VAL A 1 90 ? -12.415 0.210 15.219 1.00 79.31 90 VAL A N 1
ATOM 699 C CA . VAL A 1 90 ? -13.822 -0.210 15.131 1.00 79.31 90 VAL A CA 1
ATOM 700 C C . VAL A 1 90 ? -14.181 -1.110 16.313 1.00 79.31 90 VAL A C 1
ATOM 702 O O . VAL A 1 90 ? -15.170 -0.844 16.986 1.00 79.31 90 VAL A O 1
ATOM 705 N N . ALA A 1 91 ? -13.355 -2.118 16.612 1.00 76.62 91 ALA A N 1
ATOM 706 C CA . ALA A 1 91 ? -13.592 -3.061 17.709 1.00 76.62 91 ALA A CA 1
ATOM 707 C C . ALA A 1 91 ? -13.633 -2.381 19.089 1.00 76.62 91 ALA A C 1
ATOM 709 O O . ALA A 1 91 ? -14.423 -2.751 19.947 1.00 76.62 91 ALA A O 1
ATOM 710 N N . THR A 1 92 ? -12.830 -1.334 19.280 1.00 73.75 92 THR A N 1
ATOM 711 C CA . THR A 1 92 ? -12.782 -0.541 20.521 1.00 73.75 92 THR A CA 1
ATOM 712 C C . THR A 1 92 ? -13.819 0.589 20.583 1.00 73.75 92 THR A C 1
ATOM 714 O O . THR A 1 92 ? -13.847 1.356 21.545 1.00 73.75 92 THR A O 1
ATOM 717 N N . GLY A 1 93 ? -14.662 0.742 19.555 1.00 70.25 93 GLY A N 1
ATOM 718 C CA . GLY A 1 93 ? -15.693 1.783 19.500 1.00 70.25 93 GLY A CA 1
ATOM 719 C C . GLY A 1 93 ? -15.157 3.218 19.383 1.00 70.25 93 GLY A C 1
ATOM 720 O O . GLY A 1 93 ? -15.915 4.174 19.550 1.00 70.25 93 GLY A O 1
ATOM 721 N N . ALA A 1 94 ? -13.865 3.403 19.089 1.00 70.25 94 ALA A N 1
ATOM 722 C CA . ALA A 1 94 ? -13.257 4.726 18.918 1.00 70.25 94 ALA A CA 1
ATOM 723 C C . ALA A 1 94 ? -13.690 5.431 17.623 1.00 70.25 94 ALA A C 1
ATOM 725 O O . ALA A 1 94 ? -13.603 6.656 17.528 1.00 70.25 94 ALA A O 1
ATOM 726 N N . LEU A 1 95 ? -14.166 4.673 16.631 1.00 69.50 95 LEU A N 1
ATOM 727 C CA . LEU A 1 95 ? -14.723 5.185 15.379 1.00 69.50 95 LEU A CA 1
ATOM 728 C C . LEU A 1 95 ? -16.255 5.084 15.386 1.00 69.50 95 LEU A C 1
ATOM 730 O O . LEU A 1 95 ? -16.810 4.004 15.216 1.00 69.50 95 LEU A O 1
ATOM 734 N N . LYS A 1 96 ? -16.943 6.228 15.508 1.00 64.12 96 LYS A N 1
ATOM 735 C CA . LYS A 1 96 ? -18.413 6.317 15.373 1.00 64.12 96 LYS A CA 1
ATOM 736 C C . LYS A 1 96 ? -18.898 6.375 13.916 1.00 64.12 96 LYS A C 1
ATOM 738 O O . LYS A 1 96 ? -20.068 6.127 13.655 1.00 64.12 96 LYS A O 1
ATOM 743 N N . SER A 1 97 ? -18.025 6.718 12.962 1.00 66.94 97 SER A N 1
ATOM 744 C CA . SER A 1 97 ? -18.379 6.836 11.541 1.00 66.94 97 SER A CA 1
ATOM 745 C C . SER A 1 97 ? -17.246 6.360 10.630 1.00 66.94 97 SER A C 1
ATOM 747 O O . SER A 1 97 ? -16.132 6.879 10.676 1.00 66.94 97 SER A O 1
ATOM 749 N N . GLY A 1 98 ? -17.531 5.360 9.790 1.00 71.44 98 GLY A N 1
ATOM 750 C CA . GLY A 1 98 ? -16.558 4.721 8.895 1.00 71.44 98 GLY A CA 1
ATOM 751 C C . GLY A 1 98 ? -16.338 5.432 7.553 1.00 71.44 98 GLY A C 1
ATOM 752 O O . GLY A 1 98 ? -15.627 4.907 6.699 1.00 71.44 98 GLY A O 1
ATOM 753 N N . THR A 1 99 ? -16.945 6.597 7.312 1.00 79.12 99 THR A N 1
ATOM 754 C CA . THR A 1 99 ? -16.869 7.281 6.007 1.00 79.12 99 THR A CA 1
ATOM 755 C C . THR A 1 99 ? -15.472 7.812 5.698 1.00 79.12 99 THR A C 1
ATOM 757 O O . THR A 1 99 ? -14.994 7.631 4.581 1.00 79.12 99 THR A O 1
ATOM 760 N N . THR A 1 100 ? -14.784 8.410 6.677 1.00 76.38 100 THR A N 1
ATOM 761 C CA . THR A 1 100 ? -13.401 8.900 6.503 1.00 76.38 100 THR A CA 1
ATOM 762 C C . THR A 1 100 ? -12.446 7.749 6.199 1.00 76.38 100 THR A C 1
ATOM 764 O O . THR A 1 100 ? -11.662 7.828 5.260 1.00 76.38 100 THR A O 1
ATOM 767 N N . MET A 1 101 ? -12.605 6.646 6.932 1.00 78.00 101 MET A N 1
ATOM 768 C CA . MET A 1 101 ? -11.869 5.400 6.744 1.00 78.00 101 MET A CA 1
ATOM 769 C C . MET A 1 101 ? -12.032 4.867 5.310 1.00 78.00 101 MET A C 1
ATOM 771 O O . MET A 1 101 ? -11.064 4.679 4.582 1.00 78.00 101 MET A O 1
ATOM 775 N N . ARG A 1 102 ? -13.275 4.702 4.843 1.00 81.62 102 ARG A N 1
ATOM 776 C CA . ARG A 1 102 ? -13.544 4.236 3.472 1.00 81.62 102 ARG A CA 1
ATOM 777 C C . ARG A 1 102 ? -12.960 5.168 2.411 1.00 81.62 102 ARG A C 1
ATOM 779 O O . ARG A 1 102 ? -12.465 4.685 1.399 1.00 81.62 102 ARG A O 1
ATOM 786 N N . ARG A 1 103 ? -12.994 6.484 2.643 1.00 82.56 103 ARG A N 1
ATOM 787 C CA . ARG A 1 103 ? -12.446 7.476 1.711 1.00 82.56 103 ARG A CA 1
ATOM 788 C C . ARG A 1 103 ? -10.928 7.376 1.593 1.00 82.56 103 ARG A C 1
ATOM 790 O O . ARG A 1 103 ? -10.426 7.384 0.478 1.00 82.56 103 ARG A O 1
ATOM 797 N N . GLU A 1 104 ? -10.210 7.268 2.709 1.00 83.25 104 GLU A N 1
ATOM 798 C CA . GLU A 1 104 ? -8.749 7.108 2.695 1.00 83.25 104 GLU A CA 1
ATOM 799 C C . GLU A 1 104 ? -8.340 5.828 1.958 1.00 83.25 104 GLU A C 1
ATOM 801 O O . GLU A 1 104 ? -7.491 5.885 1.072 1.00 83.25 104 GLU A O 1
ATOM 806 N N . LEU A 1 105 ? -9.020 4.704 2.224 1.00 83.75 105 LEU A N 1
ATOM 807 C CA . LEU A 1 105 ? -8.731 3.438 1.541 1.00 83.75 105 LEU A CA 1
ATOM 808 C C . LEU A 1 105 ? -9.001 3.542 0.042 1.00 83.75 105 LEU A C 1
ATOM 810 O O . LEU A 1 105 ? -8.209 3.061 -0.761 1.00 83.75 105 LEU A O 1
ATOM 814 N N . ALA A 1 106 ? -10.117 4.175 -0.328 1.00 83.94 106 ALA A N 1
ATOM 815 C CA . ALA A 1 106 ? -10.494 4.358 -1.719 1.00 83.94 106 ALA A CA 1
ATOM 816 C C . ALA A 1 106 ? -9.470 5.222 -2.462 1.00 83.94 106 ALA A C 1
ATOM 818 O O . ALA A 1 106 ? -9.067 4.853 -3.557 1.00 83.94 106 ALA A O 1
ATOM 819 N N . ILE A 1 107 ? -9.012 6.332 -1.872 1.00 85.88 107 ILE A N 1
ATOM 820 C CA . ILE A 1 107 ? -8.002 7.201 -2.493 1.00 85.88 107 ILE A CA 1
ATOM 821 C C . ILE A 1 107 ? -6.702 6.429 -2.712 1.00 85.88 107 ILE A C 1
ATOM 823 O O . ILE A 1 107 ? -6.181 6.424 -3.824 1.00 85.88 107 ILE A O 1
ATOM 827 N N . THR A 1 108 ? -6.191 5.750 -1.682 1.00 86.25 108 THR A N 1
ATOM 828 C CA . THR A 1 108 ? -4.934 5.001 -1.786 1.00 86.25 108 THR A CA 1
ATOM 829 C C . THR A 1 108 ? -5.043 3.843 -2.784 1.00 86.25 108 THR A C 1
ATOM 831 O O . THR A 1 108 ? -4.127 3.641 -3.581 1.00 86.25 108 THR A O 1
ATOM 834 N N . ALA A 1 109 ? -6.173 3.130 -2.809 1.00 83.88 109 ALA A N 1
ATOM 835 C CA . ALA A 1 109 ? -6.416 2.055 -3.769 1.00 83.88 109 ALA A CA 1
ATOM 836 C C . ALA A 1 109 ? -6.504 2.579 -5.212 1.00 83.88 109 ALA A C 1
ATOM 838 O O . ALA A 1 109 ? -5.831 2.056 -6.098 1.00 83.88 109 ALA A O 1
ATOM 839 N N . TRP A 1 110 ? -7.277 3.642 -5.458 1.00 86.50 110 TRP A N 1
ATOM 840 C CA . TRP A 1 110 ? -7.410 4.235 -6.793 1.00 86.50 110 TRP A CA 1
ATOM 841 C C . TRP A 1 110 ? -6.108 4.852 -7.292 1.00 86.50 110 TRP A C 1
ATOM 843 O O . TRP A 1 110 ? -5.776 4.696 -8.465 1.00 86.50 110 TRP A O 1
ATOM 853 N N . PHE A 1 111 ? -5.336 5.488 -6.410 1.00 87.88 111 PHE A N 1
ATOM 854 C CA . PHE A 1 111 ? -3.991 5.951 -6.736 1.00 87.88 111 PHE A CA 1
ATOM 855 C C . PHE A 1 111 ? -3.102 4.785 -7.189 1.00 87.88 111 PHE A C 1
ATOM 857 O O . PHE A 1 111 ? -2.469 4.863 -8.240 1.00 87.88 111 PHE A O 1
ATOM 864 N N . GLY A 1 112 ? -3.142 3.661 -6.464 1.00 84.75 112 GLY A N 1
ATOM 865 C CA . GLY A 1 112 ? -2.448 2.436 -6.853 1.00 84.75 112 GLY A CA 1
ATOM 866 C C . GLY A 1 112 ? -2.871 1.911 -8.229 1.00 84.75 112 GLY A C 1
ATOM 867 O O . GLY A 1 112 ? -2.010 1.564 -9.037 1.00 84.75 112 GLY A O 1
ATOM 868 N N . VAL A 1 113 ? -4.173 1.897 -8.533 1.00 85.75 113 VAL A N 1
ATOM 869 C CA . VAL A 1 113 ? -4.700 1.474 -9.845 1.00 85.75 113 VAL A CA 1
ATOM 870 C C . VAL A 1 113 ? -4.209 2.388 -10.969 1.00 85.75 113 VAL A C 1
ATOM 872 O O . VAL A 1 113 ? -3.754 1.894 -11.997 1.00 85.75 113 VAL A O 1
ATOM 875 N N . VAL A 1 114 ? -4.244 3.710 -10.777 1.00 89.81 114 VAL A N 1
ATOM 876 C CA . VAL A 1 114 ? -3.767 4.674 -11.783 1.00 89.81 114 VAL A CA 1
ATOM 877 C C . VAL A 1 114 ? -2.275 4.481 -12.059 1.00 89.81 114 VAL A C 1
ATOM 879 O O . VAL A 1 114 ? -1.874 4.408 -13.221 1.00 89.81 114 VAL A O 1
ATOM 882 N N . CYS A 1 115 ? -1.458 4.323 -11.014 1.00 85.12 115 CYS A N 1
ATOM 883 C CA . CYS A 1 115 ? -0.035 4.025 -11.166 1.00 85.12 115 CYS A CA 1
ATOM 884 C C . CYS A 1 115 ? 0.202 2.687 -11.883 1.00 85.12 115 CYS A C 1
ATOM 886 O O . CYS A 1 115 ? 1.084 2.600 -12.731 1.00 85.12 115 CYS A O 1
ATOM 888 N N . PHE A 1 116 ? -0.607 1.661 -11.606 1.00 81.06 116 PHE A N 1
ATOM 889 C CA . PHE A 1 116 ? -0.489 0.358 -12.264 1.00 81.06 116 PHE A CA 1
ATOM 890 C C . PHE A 1 116 ? -0.779 0.441 -13.764 1.00 81.06 116 PHE A C 1
ATOM 892 O O . PHE A 1 116 ? 0.037 0.020 -14.581 1.00 81.06 116 PHE A O 1
ATOM 899 N N . VAL A 1 117 ? -1.927 1.016 -14.129 1.00 86.50 117 VAL A N 1
ATOM 900 C CA . VAL A 1 117 ? -2.354 1.145 -15.529 1.00 86.50 117 VAL A CA 1
ATOM 901 C C . VAL A 1 117 ? -1.398 2.054 -16.301 1.00 86.50 117 VAL A C 1
ATOM 903 O O . VAL A 1 117 ? -1.010 1.720 -17.421 1.00 86.50 117 VAL A O 1
ATOM 906 N N . GLY A 1 118 ? -0.960 3.165 -15.699 1.00 83.88 118 GLY A N 1
ATOM 907 C CA . GLY A 1 118 ? 0.044 4.050 -16.291 1.00 83.88 118 GLY A CA 1
ATOM 908 C C . GLY A 1 118 ? 1.385 3.345 -16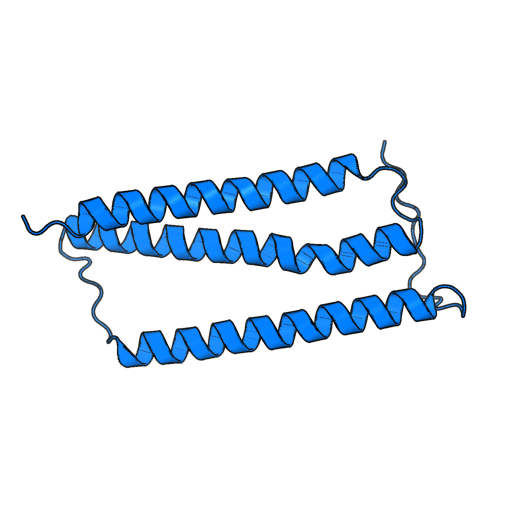.506 1.00 83.88 118 GLY A C 1
ATOM 909 O O . GLY A 1 118 ? 1.958 3.439 -17.590 1.00 83.88 118 GLY A O 1
ATOM 910 N N . GLY A 1 119 ? 1.841 2.575 -15.514 1.00 79.81 119 GLY A N 1
ATOM 911 C CA . GLY A 1 119 ? 3.053 1.765 -15.611 1.00 79.81 119 GLY A CA 1
ATOM 912 C C . GLY A 1 119 ? 2.977 0.718 -16.722 1.00 79.81 119 GLY A C 1
ATOM 913 O O . GLY A 1 119 ? 3.886 0.640 -17.541 1.00 79.81 119 GLY A O 1
ATOM 914 N N . LEU A 1 120 ? 1.874 -0.031 -16.823 1.00 80.62 120 LEU A N 1
ATOM 915 C CA . LEU A 1 120 ? 1.670 -0.993 -17.912 1.00 80.62 120 LEU A CA 1
ATOM 916 C C . LEU A 1 120 ? 1.656 -0.315 -19.283 1.00 80.62 120 LEU A C 1
ATOM 918 O O . LEU A 1 120 ? 2.339 -0.770 -20.194 1.00 80.62 120 LEU A O 1
ATOM 922 N N . THR A 1 121 ? 0.910 0.781 -19.425 1.00 85.38 121 THR A N 1
ATOM 923 C CA . THR A 1 121 ? 0.770 1.490 -20.707 1.00 85.38 121 THR A CA 1
ATOM 924 C C . THR A 1 121 ? 2.122 2.002 -21.201 1.00 85.38 121 THR A C 1
ATOM 926 O O . THR A 1 121 ? 2.481 1.785 -22.356 1.00 85.38 121 THR A O 1
ATOM 929 N N . LEU A 1 122 ? 2.912 2.620 -20.318 1.00 80.50 122 LEU A N 1
ATOM 930 C CA . LEU A 1 122 ? 4.260 3.080 -20.652 1.00 80.50 122 LEU A CA 1
ATOM 931 C C . LEU A 1 122 ? 5.231 1.917 -20.874 1.00 80.50 122 LEU A C 1
ATOM 933 O O . LEU A 1 122 ? 6.081 2.004 -21.752 1.00 80.50 122 LEU A O 1
ATOM 937 N N . GLY A 1 123 ? 5.083 0.814 -20.136 1.00 73.81 123 GLY A N 1
ATOM 938 C CA . GLY A 1 123 ? 5.882 -0.394 -20.334 1.00 73.81 123 GLY A CA 1
ATOM 939 C C . GLY A 1 123 ? 5.662 -1.027 -21.710 1.00 73.81 123 GLY A C 1
ATOM 940 O O . GLY A 1 123 ? 6.625 -1.441 -22.346 1.00 73.81 123 GLY A O 1
ATOM 941 N N . PHE A 1 124 ? 4.419 -1.041 -22.204 1.00 76.06 124 PHE A N 1
ATOM 942 C CA . PHE A 1 124 ? 4.109 -1.486 -23.566 1.00 76.06 124 PHE A CA 1
ATOM 943 C C . PHE A 1 124 ? 4.702 -0.557 -24.632 1.00 76.06 124 PHE A C 1
ATOM 945 O O . PHE A 1 124 ? 5.247 -1.048 -25.615 1.00 76.06 124 PHE A O 1
ATOM 952 N N . ILE A 1 125 ? 4.639 0.764 -24.431 1.00 74.81 125 ILE A N 1
ATOM 953 C CA . ILE A 1 125 ? 5.176 1.754 -25.381 1.00 74.81 125 ILE A CA 1
ATOM 954 C C . ILE A 1 125 ? 6.714 1.730 -25.417 1.00 74.81 125 ILE A C 1
ATOM 956 O O . ILE A 1 125 ? 7.298 1.795 -26.489 1.00 74.81 125 ILE A O 1
ATOM 960 N N . GLY A 1 126 ? 7.382 1.607 -24.267 1.00 63.94 126 GLY A N 1
ATOM 961 C CA . GLY A 1 126 ? 8.848 1.533 -24.190 1.00 63.94 126 GLY A CA 1
ATOM 962 C C . GLY A 1 126 ? 9.434 0.160 -24.542 1.00 63.94 126 GLY A C 1
ATOM 963 O O . GLY A 1 126 ? 10.651 0.018 -24.614 1.00 63.94 126 GLY A O 1
ATOM 964 N N . GLY A 1 127 ? 8.585 -0.860 -24.714 1.00 62.19 127 GLY A N 1
ATOM 965 C CA . GLY A 1 127 ? 8.979 -2.236 -25.027 1.00 62.19 127 GLY A CA 1
ATOM 966 C C . GLY A 1 127 ? 8.800 -2.637 -26.494 1.00 62.19 127 GLY A C 1
ATOM 967 O O . GLY A 1 127 ? 9.219 -3.733 -26.866 1.00 62.19 127 GLY A O 1
ATOM 968 N N . THR A 1 128 ? 8.183 -1.799 -27.334 1.00 54.22 128 THR A N 1
ATOM 969 C CA . THR A 1 128 ? 8.121 -2.054 -28.778 1.00 54.22 128 THR A CA 1
ATOM 970 C C . THR A 1 128 ? 9.491 -1.792 -29.405 1.00 54.22 128 THR A C 1
ATOM 972 O O . THR A 1 128 ? 9.968 -0.662 -29.304 1.00 54.22 128 THR A O 1
ATOM 975 N N . PRO A 1 129 ? 10.133 -2.786 -30.048 1.00 50.00 129 PRO A N 1
ATOM 976 C CA . PRO A 1 129 ? 11.353 -2.536 -30.803 1.00 50.00 129 PRO A CA 1
ATOM 977 C C . PRO A 1 129 ? 11.023 -1.588 -31.963 1.00 50.00 129 PRO A C 1
ATOM 979 O O . PRO A 1 129 ? 10.149 -1.896 -32.777 1.00 50.00 129 PRO A O 1
ATOM 982 N N . GLY A 1 130 ? 11.679 -0.426 -31.981 1.00 46.47 130 GLY A N 1
ATOM 983 C CA . GLY A 1 130 ? 11.713 0.486 -33.126 1.00 46.47 130 GLY A CA 1
ATOM 984 C C . GLY A 1 130 ? 12.668 0.009 -34.210 1.00 46.47 130 GLY A C 1
ATOM 985 O O . GLY A 1 130 ? 13.670 -0.658 -33.862 1.00 46.47 130 GLY A O 1
#

pLDDT: mean 74.71, std 11.33, range [36.59, 89.81]